Protein AF-X1FHM3-F1 (afdb_mono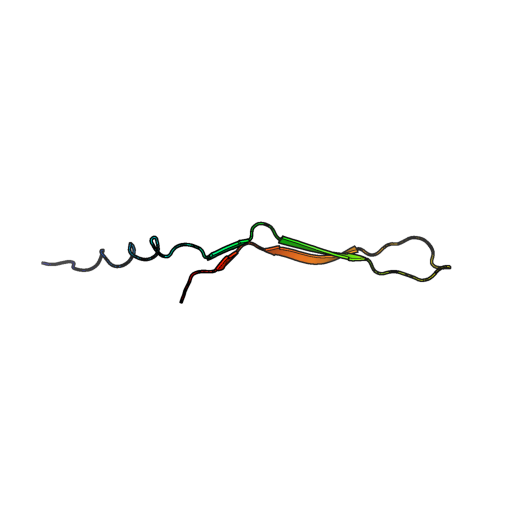mer)

Nearest PDB structures (foldseek):
  8j5r-assembly1_D  TM=6.300E-01  e=2.115E-01  Mycobacterium tuberculosis H37Rv
  5jvh-asse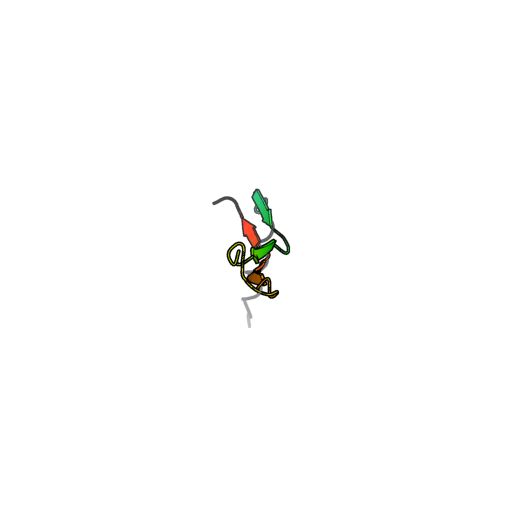mbly1_O  TM=3.288E-01  e=6.133E+00  Deinococcus radiodurans R1 = ATCC 13939 = DSM 20539
  7a18-assembly1_O  TM=2.626E-01  e=5.741E+00  Deinococcus radiodurans R1 = ATCC 13939 = DSM 20539
  8cgd-assembly1_q  TM=3.266E-01  e=8.532E+00  Escherichia coli BW25113

Foldseek 3Di:
DDDDDDPDDPDPPPFPFPDWDWFDWDWDWDDDDPPDDDDGDIDTPDGTDTDTDGDD

Structure (mmCIF, N/CA/C/O backbone):
data_AF-X1FHM3-F1
#
_entry.id   AF-X1FHM3-F1
#
loop_
_atom_site.group_PDB
_atom_site.id
_atom_site.type_symbol
_atom_site.label_atom_id
_atom_site.label_alt_id
_atom_site.label_comp_id
_atom_site.label_asym_id
_atom_site.label_entity_id
_atom_site.label_seq_id
_atom_site.pdbx_PDB_ins_code
_atom_site.Cartn_x
_atom_site.Cartn_y
_atom_site.Cartn_z
_atom_site.occupancy
_atom_site.B_iso_or_equiv
_atom_site.auth_seq_id
_atom_site.auth_comp_id
_atom_site.auth_asym_id
_atom_site.auth_atom_id
_atom_site.pdbx_PDB_model_num
ATOM 1 N N . MET A 1 1 ? -40.692 -25.836 17.506 1.00 48.16 1 MET A N 1
ATOM 2 C CA . MET A 1 1 ? -39.613 -25.947 16.504 1.00 48.16 1 MET A CA 1
ATOM 3 C C . MET A 1 1 ? -38.844 -24.645 16.552 1.00 48.16 1 MET A C 1
ATOM 5 O O . MET A 1 1 ? -39.375 -23.636 16.115 1.00 48.16 1 MET A O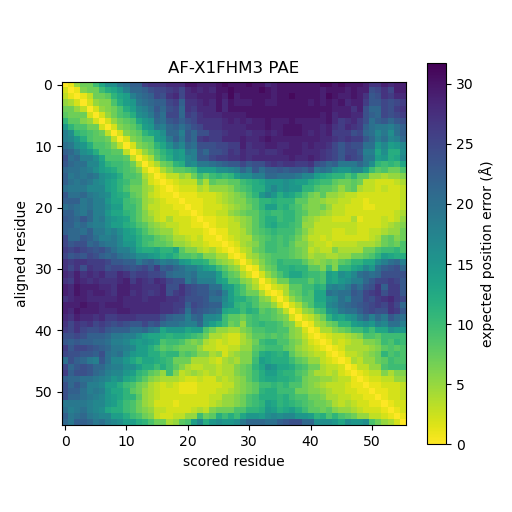 1
ATOM 9 N N . GLU A 1 2 ? -37.667 -24.647 17.169 1.00 63.16 2 GLU A N 1
ATOM 10 C CA . GLU A 1 2 ? -36.775 -23.486 17.185 1.00 63.16 2 GLU A CA 1
ATOM 11 C C . GLU A 1 2 ? -35.669 -23.690 16.153 1.00 63.16 2 GLU A C 1
ATOM 13 O O . GLU A 1 2 ? -35.017 -24.735 16.161 1.00 63.16 2 GLU A O 1
ATOM 18 N N . PRO A 1 3 ? -35.391 -22.675 15.332 1.00 61.09 3 PRO A N 1
ATOM 19 C CA . PRO A 1 3 ? -34.029 -22.391 14.932 1.00 61.09 3 PRO A CA 1
ATOM 20 C C . PRO A 1 3 ? -33.526 -21.165 15.706 1.00 61.09 3 PRO A C 1
ATOM 22 O O . PRO A 1 3 ? -33.686 -20.021 15.284 1.00 61.09 3 PRO A O 1
ATOM 25 N N . ARG A 1 4 ? -32.893 -21.437 16.856 1.00 60.00 4 ARG A N 1
ATOM 26 C CA . ARG A 1 4 ? -31.804 -20.615 17.412 1.00 60.00 4 ARG A CA 1
ATOM 27 C C . ARG A 1 4 ? -30.695 -20.522 16.355 1.00 60.00 4 ARG A C 1
ATOM 29 O O . ARG A 1 4 ? -30.575 -21.420 15.530 1.00 60.00 4 ARG A O 1
ATOM 36 N N . VAL A 1 5 ? -29.838 -19.511 16.462 1.00 66.31 5 VAL A N 1
ATOM 37 C CA . VAL A 1 5 ? -28.680 -19.206 15.595 1.00 66.31 5 VAL A CA 1
ATOM 38 C C . VAL A 1 5 ? -29.012 -18.201 14.495 1.00 66.31 5 VAL A C 1
ATOM 40 O O . VAL A 1 5 ? -29.304 -18.578 13.363 1.00 66.31 5 VAL A O 1
ATOM 43 N N . LYS A 1 6 ? -28.912 -16.907 14.831 1.00 57.88 6 LYS A N 1
ATOM 44 C CA . LYS A 1 6 ? -28.510 -15.832 13.899 1.00 57.88 6 LYS A CA 1
ATOM 45 C C . LYS A 1 6 ? -28.186 -14.505 14.608 1.00 57.88 6 LYS A C 1
ATOM 47 O O . LYS A 1 6 ? -28.467 -13.439 14.083 1.00 57.88 6 LYS A O 1
ATOM 52 N N . GLU A 1 7 ? -27.568 -14.552 15.785 1.00 56.53 7 GLU A N 1
ATOM 53 C CA . GLU A 1 7 ? -27.171 -13.337 16.517 1.00 56.53 7 GLU A CA 1
ATOM 54 C C . GLU A 1 7 ? -25.755 -13.469 17.094 1.00 56.53 7 GLU A C 1
ATOM 56 O O . GLU A 1 7 ? -25.548 -13.331 18.289 1.00 56.53 7 GLU A O 1
ATOM 61 N N . GLU A 1 8 ? -24.753 -13.769 16.262 1.00 54.81 8 GLU A N 1
ATOM 62 C CA . GLU A 1 8 ? -23.341 -13.757 16.707 1.00 54.81 8 GLU A CA 1
ATOM 63 C C . GLU A 1 8 ? -22.384 -13.071 15.712 1.00 54.81 8 GLU A C 1
ATOM 65 O O . GLU A 1 8 ? -21.183 -13.316 15.731 1.00 54.81 8 GLU A O 1
ATOM 70 N N . GLN A 1 9 ? -22.871 -12.191 14.827 1.00 51.91 9 GLN A N 1
ATOM 71 C CA . GLN A 1 9 ? -22.002 -11.523 13.836 1.00 51.91 9 GLN A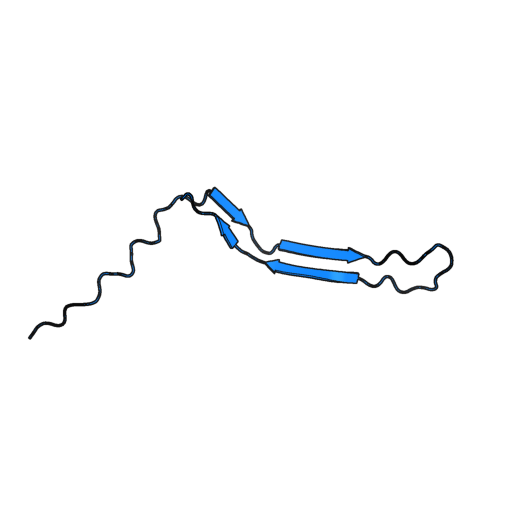 CA 1
ATOM 72 C C . GLN A 1 9 ? -22.017 -9.989 13.879 1.00 51.91 9 GLN A C 1
ATOM 74 O O . GLN A 1 9 ? -21.550 -9.349 12.940 1.00 51.91 9 GLN A O 1
ATOM 79 N N . THR A 1 10 ? -22.479 -9.375 14.973 1.00 52.81 10 THR A N 1
ATOM 80 C CA . THR A 1 10 ? -22.652 -7.908 15.029 1.00 52.81 10 THR A CA 1
ATOM 81 C C . THR A 1 10 ? -21.971 -7.227 16.218 1.00 52.81 10 THR A C 1
ATOM 83 O O . THR A 1 10 ? -22.446 -6.201 16.694 1.00 52.81 10 THR A O 1
ATOM 86 N N . THR A 1 11 ? -20.843 -7.749 16.712 1.00 54.81 11 THR A N 1
ATOM 87 C CA . THR A 1 11 ? -20.092 -7.120 17.825 1.00 54.81 11 THR A CA 1
ATOM 88 C C . THR A 1 11 ? -18.636 -6.756 17.501 1.00 54.81 11 THR A C 1
ATOM 90 O O . THR A 1 11 ? -17.884 -6.382 18.393 1.00 54.81 11 THR A O 1
ATOM 93 N N . LEU A 1 12 ? -18.219 -6.772 16.227 1.00 59.19 12 LEU A N 1
ATOM 94 C CA . LEU A 1 12 ? -16.834 -6.447 15.818 1.00 59.19 12 LEU A CA 1
ATOM 95 C C . LEU A 1 12 ? -16.586 -4.957 15.477 1.00 59.19 12 LEU A C 1
ATOM 97 O O . LEU A 1 12 ? -15.494 -4.602 15.027 1.00 59.19 12 LEU A O 1
ATOM 101 N N . SER A 1 13 ? -17.581 -4.084 15.678 1.00 58.09 13 SER A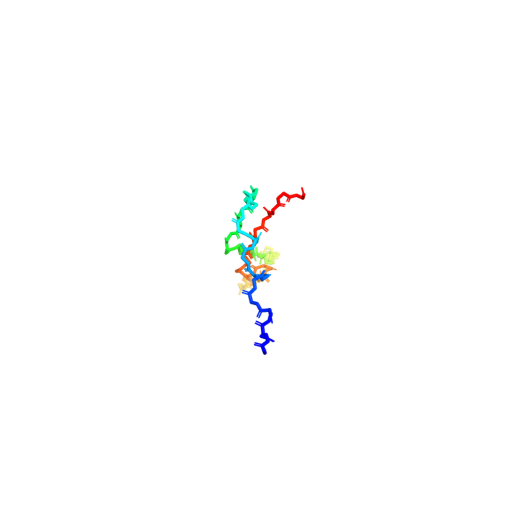 N 1
ATOM 102 C CA . SER A 1 13 ? -17.625 -2.729 15.092 1.00 58.09 13 SER A CA 1
ATOM 103 C C . SER A 1 13 ? -17.316 -1.566 16.050 1.00 58.09 13 SER A C 1
ATOM 105 O O . SER A 1 13 ? -17.266 -0.425 15.594 1.00 58.09 13 SER A O 1
ATOM 107 N N . THR A 1 14 ? -17.111 -1.799 17.350 1.00 61.56 14 THR A N 1
ATOM 108 C CA . THR A 1 14 ? -17.004 -0.694 18.338 1.00 61.56 14 THR A CA 1
ATOM 109 C C . THR A 1 14 ? -15.648 -0.632 19.039 1.00 61.56 14 THR A C 1
ATOM 111 O O . THR A 1 14 ? -15.499 0.018 20.069 1.00 61.56 14 THR A O 1
ATOM 114 N N . GLN A 1 15 ? -14.626 -1.297 18.506 1.00 68.56 15 GLN A N 1
ATOM 115 C CA . GLN A 1 15 ? -13.259 -1.063 18.962 1.00 68.56 15 GLN A CA 1
ATOM 116 C C . GLN A 1 15 ? -12.674 0.084 18.143 1.00 68.56 15 GLN A C 1
ATOM 118 O O . GLN A 1 15 ? -12.547 -0.016 16.925 1.00 68.56 15 GLN A O 1
ATOM 123 N N . LYS A 1 16 ? -12.371 1.199 18.817 1.00 84.19 16 LYS A N 1
ATOM 124 C CA . LYS A 1 16 ? -11.790 2.402 18.209 1.00 84.19 16 LYS A CA 1
ATOM 125 C C . LYS A 1 16 ? -10.482 2.037 17.510 1.00 84.19 16 LYS A C 1
ATOM 127 O O . LYS A 1 16 ? -9.519 1.713 18.194 1.00 84.19 16 LYS A O 1
ATOM 132 N N . THR A 1 17 ? -10.432 2.128 16.185 1.00 86.69 17 THR A N 1
ATOM 133 C CA . THR A 1 17 ? -9.196 1.937 15.417 1.00 86.69 17 THR A CA 1
ATOM 134 C C . THR A 1 17 ? -8.114 2.891 15.923 1.00 86.69 17 THR A C 1
ATOM 136 O O . THR A 1 17 ? -8.328 4.102 16.000 1.00 86.69 17 THR A O 1
ATOM 139 N N . VAL A 1 18 ? -6.962 2.341 16.307 1.00 91.50 18 VAL A N 1
ATOM 140 C CA . VAL A 1 18 ? -5.809 3.120 16.784 1.00 91.50 18 VAL A CA 1
ATOM 141 C C . VAL A 1 18 ? -5.027 3.674 15.605 1.00 91.50 18 VAL A C 1
ATOM 143 O O . VAL A 1 18 ? -4.602 4.827 15.630 1.00 91.50 18 VAL A O 1
ATOM 146 N N . LEU A 1 19 ? -4.839 2.849 14.576 1.00 91.38 19 LEU A N 1
ATOM 147 C CA . LEU A 1 19 ? -4.117 3.217 13.370 1.00 91.38 19 LEU A CA 1
ATOM 148 C C . LEU A 1 19 ? -4.779 2.568 12.165 1.00 91.38 19 LEU A C 1
ATOM 150 O O . LEU A 1 19 ? -5.017 1.365 12.164 1.00 91.38 19 LEU A O 1
ATOM 154 N N . GLU A 1 20 ? -5.030 3.364 11.138 1.00 91.00 20 GLU A N 1
ATOM 155 C CA . GLU A 1 20 ? -5.509 2.889 9.850 1.00 91.00 20 GLU A CA 1
ATOM 156 C C . GLU A 1 20 ? -4.457 3.205 8.792 1.00 91.00 20 GLU A C 1
ATOM 158 O O . GLU A 1 20 ? -3.974 4.334 8.680 1.00 91.00 20 GLU A O 1
ATOM 163 N N . VAL A 1 21 ? -4.075 2.185 8.035 1.00 92.12 21 VAL A N 1
ATOM 164 C CA . VAL A 1 21 ? -3.061 2.262 6.995 1.00 92.12 21 VAL A CA 1
ATOM 165 C C . VAL A 1 21 ? -3.697 1.814 5.692 1.00 92.12 21 VAL A C 1
ATOM 167 O O . VAL A 1 21 ? -4.230 0.711 5.604 1.00 92.12 21 VAL A O 1
ATOM 170 N N . GLN A 1 22 ? -3.629 2.654 4.662 1.00 93.12 22 GLN A N 1
ATOM 171 C CA . GLN A 1 22 ? -4.249 2.368 3.371 1.00 93.12 22 GLN A CA 1
ATOM 172 C C . GLN A 1 22 ? -3.235 2.448 2.233 1.00 93.12 22 GLN A C 1
ATOM 174 O O . GLN A 1 22 ? -2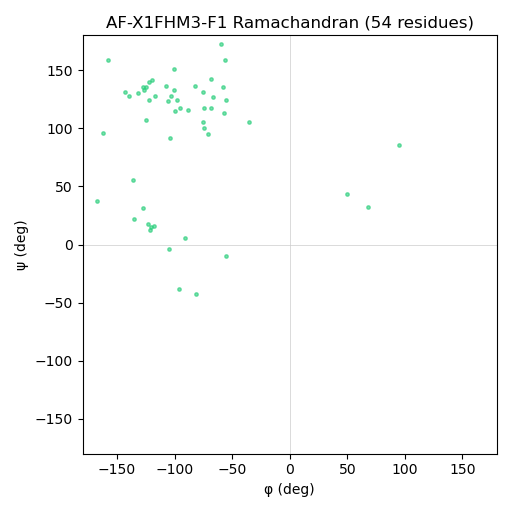.463 3.403 2.142 1.00 93.12 22 GLN A O 1
ATOM 179 N N . ASN A 1 23 ? -3.294 1.464 1.330 1.00 90.50 23 ASN A N 1
ATOM 180 C CA . ASN A 1 23 ? -2.596 1.451 0.043 1.00 90.50 23 ASN A CA 1
ATOM 181 C C . ASN A 1 23 ? -1.094 1.778 0.156 1.00 90.50 23 ASN A C 1
ATOM 183 O O . ASN A 1 23 ? -0.539 2.537 -0.643 1.00 90.50 23 ASN A O 1
ATOM 187 N N . VAL A 1 24 ? -0.419 1.197 1.149 1.00 90.62 24 VAL A N 1
ATOM 188 C CA . VAL A 1 24 ? 1.025 1.360 1.319 1.00 90.62 24 VAL A CA 1
ATOM 189 C C . VAL A 1 24 ? 1.746 0.689 0.164 1.00 90.62 24 VAL A C 1
ATOM 191 O O . VAL A 1 24 ? 1.546 -0.492 -0.126 1.00 90.62 24 VAL A O 1
ATOM 194 N N . ARG A 1 25 ? 2.620 1.462 -0.481 1.00 90.62 25 ARG A N 1
ATOM 195 C CA . ARG A 1 25 ? 3.486 1.010 -1.567 1.00 90.62 25 ARG A CA 1
ATOM 196 C C . ARG A 1 25 ? 4.922 1.361 -1.233 1.00 90.62 25 ARG A C 1
ATOM 198 O O . ARG A 1 25 ? 5.216 2.487 -0.834 1.00 90.62 25 ARG A O 1
ATOM 205 N N . LYS A 1 26 ? 5.826 0.405 -1.410 1.00 88.12 26 LYS A N 1
ATOM 206 C CA . LYS A 1 26 ? 7.260 0.604 -1.212 1.00 88.12 26 LYS A CA 1
ATOM 207 C C . LYS A 1 26 ? 8.013 0.039 -2.401 1.00 88.12 26 LYS A C 1
ATOM 209 O O . LYS A 1 26 ? 7.807 -1.110 -2.787 1.00 88.12 26 LYS A O 1
ATOM 214 N N . TYR A 1 27 ? 8.914 0.850 -2.937 1.00 85.31 27 TYR A N 1
ATOM 215 C CA . TYR A 1 27 ? 9.769 0.505 -4.063 1.00 85.31 27 TYR A CA 1
ATOM 21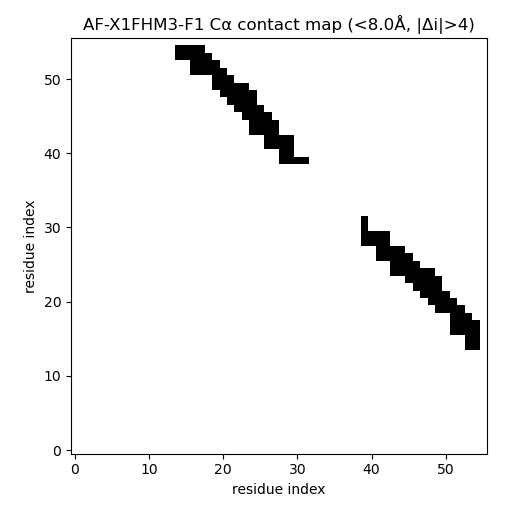6 C C . TYR A 1 27 ? 11.226 0.656 -3.635 1.00 85.31 27 TYR A C 1
ATOM 218 O O . TYR A 1 27 ? 11.570 1.611 -2.936 1.00 85.31 27 TYR A O 1
ATOM 226 N N . PHE A 1 28 ? 12.076 -0.271 -4.060 1.00 81.12 28 PHE A N 1
ATOM 227 C CA . PHE A 1 28 ? 13.523 -0.125 -3.970 1.00 81.12 28 PHE A CA 1
ATOM 228 C C . PHE A 1 28 ? 14.085 0.125 -5.364 1.00 81.12 28 PHE A C 1
ATOM 230 O O . PHE A 1 28 ? 13.679 -0.516 -6.334 1.00 81.12 28 PHE A O 1
ATOM 237 N N . THR A 1 29 ? 15.011 1.074 -5.460 1.00 76.88 29 THR A N 1
ATOM 238 C CA . THR A 1 29 ? 15.788 1.304 -6.675 1.00 76.88 29 THR A CA 1
ATOM 239 C C . THR A 1 29 ? 17.131 0.608 -6.528 1.00 76.88 29 THR A C 1
ATOM 241 O O . THR A 1 29 ? 17.871 0.850 -5.572 1.00 76.88 29 THR A O 1
ATOM 244 N N . GLU A 1 30 ? 17.463 -0.272 -7.467 1.00 69.81 30 GLU A N 1
ATOM 245 C CA . GLU A 1 30 ? 18.795 -0.865 -7.511 1.00 69.81 30 GLU A CA 1
ATOM 246 C C . GLU A 1 30 ? 19.774 0.182 -8.054 1.00 69.81 30 GLU A C 1
ATOM 248 O O . GLU A 1 30 ? 19.774 0.514 -9.243 1.00 69.81 30 GLU A O 1
ATOM 253 N N . LYS A 1 31 ? 20.600 0.759 -7.172 1.00 63.09 31 LYS A N 1
ATOM 254 C CA . LYS A 1 31 ? 21.672 1.670 -7.588 1.00 63.09 31 LYS A CA 1
ATOM 255 C C . LYS A 1 31 ? 22.803 0.857 -8.206 1.00 63.09 31 LYS A C 1
ATOM 257 O O . LYS A 1 31 ? 23.634 0.291 -7.503 1.00 63.09 31 LYS A O 1
ATOM 262 N N . LYS A 1 32 ? 22.844 0.822 -9.532 1.00 58.41 32 LYS A N 1
ATOM 263 C CA . LYS A 1 32 ? 23.972 0.285 -10.292 1.00 58.41 32 LYS A CA 1
ATOM 264 C C . LYS A 1 32 ? 25.054 1.381 -10.389 1.00 58.41 32 LYS A C 1
ATOM 266 O O . LYS A 1 32 ? 24.732 2.559 -10.532 1.00 58.41 32 LYS A O 1
ATOM 271 N N . GLY A 1 33 ? 26.326 1.019 -10.188 1.00 61.97 33 GLY A N 1
ATOM 272 C CA . GLY A 1 33 ? 27.450 1.963 -10.038 1.00 61.97 33 GLY A CA 1
ATOM 273 C C . GLY A 1 33 ? 27.690 2.897 -11.239 1.00 61.97 33 GLY A C 1
ATOM 274 O O . GLY A 1 33 ? 27.100 2.719 -12.306 1.00 61.97 33 GLY A O 1
ATOM 275 N N . LEU A 1 34 ? 28.606 3.864 -11.061 1.00 60.44 34 LEU A N 1
ATOM 276 C CA . LEU A 1 34 ? 28.847 5.051 -11.912 1.00 60.44 34 LEU A CA 1
ATOM 277 C C . LEU A 1 34 ? 29.130 4.787 -13.413 1.00 60.44 34 LEU A C 1
ATOM 279 O O . LEU A 1 34 ? 29.135 5.726 -14.198 1.00 60.44 34 LEU A O 1
ATOM 283 N N . PHE A 1 35 ? 29.339 3.533 -13.830 1.00 62.44 35 PHE A N 1
ATOM 284 C CA . PHE A 1 35 ? 29.642 3.144 -15.219 1.00 62.44 35 PHE A CA 1
ATOM 285 C C . PHE A 1 35 ? 28.634 2.173 -15.834 1.00 62.44 35 PHE A C 1
ATOM 287 O O . PHE A 1 35 ? 28.910 1.523 -16.841 1.00 62.44 35 PHE A O 1
ATOM 294 N N . SER A 1 36 ? 27.465 2.017 -15.224 1.00 58.59 36 SER A N 1
ATOM 295 C CA . SER A 1 36 ? 26.503 1.040 -15.704 1.00 58.59 36 SER A CA 1
ATOM 296 C C . SER A 1 36 ? 25.461 1.643 -16.643 1.00 58.59 36 SER A C 1
ATOM 298 O O . SER A 1 36 ? 24.680 2.515 -16.276 1.00 58.59 36 SER A O 1
ATOM 300 N N . SER A 1 37 ? 25.469 1.150 -17.882 1.00 58.59 37 SER A N 1
ATOM 301 C CA . SER A 1 37 ? 24.504 1.515 -18.918 1.00 58.59 37 SER A CA 1
ATOM 302 C C . SER A 1 37 ? 23.065 1.216 -18.475 1.00 58.59 37 SER A C 1
ATOM 304 O O . SER A 1 37 ? 22.778 0.165 -17.886 1.00 58.59 37 SER A O 1
ATOM 306 N N . SER A 1 38 ? 22.213 2.202 -18.748 1.00 59.62 38 SER A N 1
ATOM 307 C CA . SER A 1 38 ? 20.836 2.435 -18.325 1.00 59.62 38 SER A CA 1
ATOM 308 C C . SER A 1 38 ? 19.957 1.196 -18.166 1.00 59.62 38 SER A C 1
ATOM 310 O O . SER A 1 38 ? 19.440 0.638 -19.128 1.00 59.62 38 SER A O 1
ATOM 312 N N . SER A 1 39 ? 19.704 0.823 -16.917 1.00 60.47 39 SER A N 1
ATOM 313 C CA . SER A 1 39 ? 18.448 0.197 -16.487 1.00 60.47 39 SER A CA 1
ATOM 314 C C . SER A 1 39 ? 18.357 0.338 -14.973 1.00 60.47 39 SER A C 1
ATOM 316 O O . SER A 1 39 ? 18.962 -0.417 -14.216 1.00 60.47 39 SER A O 1
ATOM 318 N N . THR A 1 40 ? 17.648 1.368 -14.515 1.00 64.88 40 THR A N 1
ATOM 319 C CA . THR A 1 40 ? 17.268 1.494 -13.107 1.00 64.88 40 THR A CA 1
ATOM 320 C C . THR A 1 40 ? 16.207 0.432 -12.846 1.00 64.88 40 THR A C 1
ATOM 322 O O . THR A 1 40 ? 15.033 0.632 -13.152 1.00 64.88 40 THR A O 1
ATOM 325 N N . ASN A 1 41 ? 16.616 -0.729 -12.340 1.00 71.12 41 ASN A N 1
ATOM 326 C CA . ASN A 1 41 ? 15.661 -1.749 -11.928 1.00 71.12 41 ASN A CA 1
ATOM 327 C C . ASN A 1 41 ? 14.908 -1.227 -10.701 1.00 71.12 41 ASN A C 1
ATOM 329 O O . ASN A 1 41 ? 15.501 -0.932 -9.658 1.00 71.12 41 ASN A O 1
ATOM 333 N N . VAL A 1 42 ? 13.594 -1.063 -10.852 1.00 76.56 42 VAL A N 1
ATOM 334 C CA . VAL A 1 42 ? 12.686 -0.713 -9.760 1.00 76.56 42 VAL A CA 1
ATOM 335 C C . VAL A 1 42 ? 12.008 -1.993 -9.305 1.00 76.56 42 VAL A C 1
ATOM 337 O O . VAL A 1 42 ? 11.241 -2.597 -10.053 1.00 76.56 42 VAL A O 1
ATOM 340 N N . VAL A 1 43 ? 12.278 -2.400 -8.069 1.00 80.44 43 VAL A N 1
ATOM 341 C CA . VAL A 1 43 ? 11.694 -3.605 -7.477 1.00 80.44 43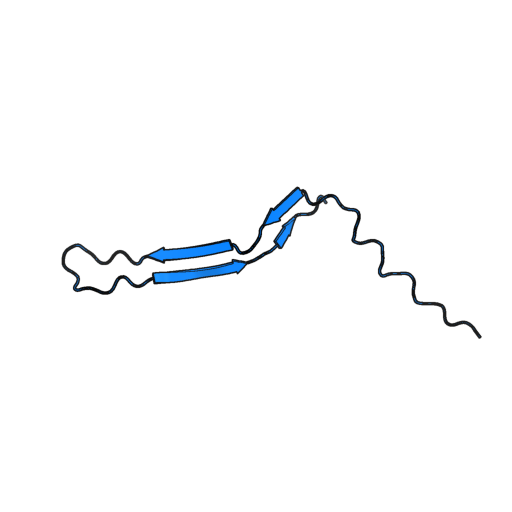 VAL A CA 1
ATOM 342 C C . VAL A 1 43 ? 10.591 -3.198 -6.504 1.00 80.44 43 VAL A C 1
ATOM 344 O O . VAL A 1 43 ? 10.793 -2.367 -5.615 1.00 80.44 43 VAL A O 1
ATOM 347 N N . ARG A 1 44 ? 9.402 -3.784 -6.677 1.00 80.62 44 ARG A N 1
ATOM 348 C CA . ARG A 1 44 ? 8.269 -3.625 -5.755 1.00 80.62 44 ARG A CA 1
ATOM 349 C C . ARG A 1 44 ? 8.521 -4.442 -4.492 1.00 80.62 44 ARG A C 1
ATOM 351 O O . ARG A 1 44 ? 8.627 -5.658 -4.566 1.00 80.62 44 ARG A O 1
ATOM 358 N N . ALA A 1 45 ? 8.611 -3.768 -3.350 1.00 79.25 45 ALA A N 1
ATOM 359 C CA . ALA A 1 45 ? 8.828 -4.393 -2.047 1.00 79.25 45 ALA A CA 1
ATOM 360 C C . ALA A 1 45 ? 7.524 -4.611 -1.281 1.00 79.25 45 ALA A C 1
ATOM 362 O O . ALA A 1 45 ? 7.358 -5.608 -0.588 1.00 79.25 45 ALA A O 1
ATOM 363 N N . VAL A 1 46 ? 6.612 -3.649 -1.397 1.00 83.06 46 VAL A N 1
ATOM 364 C CA . VAL A 1 46 ? 5.271 -3.701 -0.822 1.00 83.06 46 VAL A CA 1
ATOM 365 C C . VAL A 1 46 ? 4.329 -3.116 -1.860 1.00 83.06 46 VAL A C 1
ATOM 367 O O . VAL A 1 46 ? 4.593 -2.018 -2.354 1.00 83.06 46 VAL A O 1
ATOM 370 N N . ASP A 1 47 ? 3.262 -3.835 -2.202 1.00 81.38 47 ASP A N 1
ATOM 371 C CA . ASP A 1 47 ? 2.291 -3.391 -3.203 1.00 81.38 47 ASP A CA 1
ATOM 372 C C . ASP A 1 47 ? 0.876 -3.385 -2.615 1.00 81.38 47 ASP A C 1
ATOM 374 O O . ASP A 1 47 ? 0.290 -4.435 -2.366 1.00 81.38 47 ASP A O 1
ATOM 378 N N . GLY A 1 48 ? 0.349 -2.183 -2.367 1.00 83.44 48 GLY A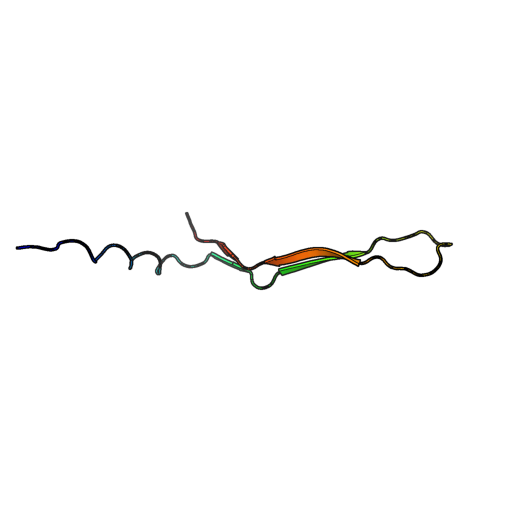 N 1
ATOM 379 C CA . GLY A 1 48 ? -1.066 -1.955 -2.076 1.00 83.44 48 GLY A CA 1
ATOM 380 C C . GLY A 1 48 ? -1.573 -2.521 -0.749 1.00 83.44 48 GLY A C 1
ATOM 381 O O . GLY A 1 48 ? -2.737 -2.905 -0.676 1.00 83.44 48 GLY A O 1
ATOM 382 N N . ILE A 1 49 ? -0.743 -2.575 0.298 1.00 89.12 49 ILE A N 1
ATOM 383 C CA . ILE A 1 49 ? -1.175 -3.118 1.595 1.00 89.12 49 ILE A CA 1
ATOM 384 C C . ILE A 1 49 ? -2.071 -2.112 2.329 1.00 89.12 49 ILE A C 1
ATOM 386 O O . ILE A 1 49 ? -1.694 -0.951 2.501 1.00 89.12 49 ILE A O 1
ATOM 390 N N . SER A 1 50 ? -3.216 -2.589 2.820 1.00 92.88 50 SER A N 1
ATOM 391 C CA . SER A 1 50 ? -4.118 -1.853 3.709 1.00 92.88 50 SER A CA 1
ATOM 392 C C . SER A 1 50 ? -4.411 -2.687 4.956 1.00 92.88 50 SER A C 1
ATOM 394 O O . SER A 1 50 ? -4.656 -3.887 4.836 1.00 92.88 50 SER A O 1
ATOM 396 N N . PHE A 1 51 ? -4.369 -2.074 6.137 1.00 91.75 51 PHE A N 1
ATOM 397 C CA . PHE A 1 51 ? -4.683 -2.726 7.409 1.00 91.75 51 PHE A CA 1
ATOM 398 C C . PHE A 1 51 ? -5.068 -1.711 8.488 1.00 91.75 51 PHE A C 1
ATOM 400 O O . PHE A 1 51 ? -4.687 -0.542 8.433 1.00 91.75 51 PHE A O 1
ATOM 407 N N . ASP A 1 52 ? -5.779 -2.187 9.502 1.00 91.19 52 ASP A N 1
ATOM 408 C CA . ASP A 1 52 ? -6.148 -1.446 10.699 1.00 91.19 52 ASP A CA 1
ATOM 409 C C . ASP A 1 52 ? -5.582 -2.119 11.960 1.00 91.19 52 ASP A C 1
ATOM 411 O O . ASP A 1 52 ? -5.516 -3.342 12.073 1.00 91.19 52 ASP A O 1
ATOM 415 N N . ILE A 1 53 ? -5.138 -1.308 12.920 1.00 90.75 53 ILE A N 1
ATOM 416 C CA . ILE A 1 53 ? -4.695 -1.750 14.244 1.00 90.75 53 ILE A CA 1
ATOM 417 C C . ILE A 1 53 ? -5.778 -1.381 15.253 1.00 90.75 53 ILE A C 1
ATOM 419 O O . ILE A 1 53 ? -6.123 -0.205 15.411 1.00 90.75 53 ILE A O 1
ATOM 423 N N . LYS A 1 54 ? -6.274 -2.388 15.972 1.00 90.00 54 LYS A N 1
ATOM 424 C CA . LYS A 1 54 ? -7.241 -2.240 17.064 1.00 90.00 54 LYS A CA 1
ATOM 425 C C . LYS A 1 54 ? -6.533 -2.301 18.425 1.00 90.00 54 LYS A C 1
ATOM 427 O O . LYS A 1 54 ? -5.482 -2.933 18.531 1.00 90.00 54 LYS A O 1
ATOM 432 N N . PRO A 1 55 ? -7.066 -1.631 19.459 1.00 84.19 55 PRO A N 1
ATOM 433 C CA . PRO A 1 55 ? -6.559 -1.759 20.816 1.00 84.19 55 PRO A CA 1
ATOM 434 C C . PRO A 1 55 ? -6.877 -3.167 21.340 1.00 84.19 55 PRO A C 1
ATOM 436 O O . PRO A 1 55 ? -7.928 -3.717 21.009 1.00 84.19 55 PRO A O 1
ATOM 439 N N . ASN A 1 56 ? -5.947 -3.736 22.110 1.00 74.75 56 ASN A N 1
ATOM 440 C CA . ASN A 1 56 ? -6.071 -5.067 22.712 1.00 74.75 56 ASN A CA 1
ATOM 441 C C . ASN A 1 56 ? -7.039 -5.081 23.900 1.00 74.75 56 ASN A C 1
ATOM 443 O O . ASN A 1 56 ? -7.089 -4.054 24.616 1.00 74.75 56 ASN A O 1
#

Organism: NCBI:txid412755

Sequence (56 aa):
MEPRVKEEQTTLSTQKTVLEVQNVRKYFTEKKGLFSSSSTNVVRAVDGISFDIKPN

pLDDT: mean 73.69, std 14.11, range [48.16, 93.12]

Secondary structure (DSSP, 8-state):
-------SSS-SS-S--SEEEEEEEEEEE----TT--S---EEEEEEEEEEEE---

Solvent-accessible surface area (backbone atoms only — not comparable to full-atom values): 4042 Å² total; per-residue (Å²): 140,82,84,80,87,88,86,88,85,86,80,88,82,80,69,68,71,74,44,79,45,73,61,43,66,41,73,47,74,54,83,70,61,103,82,60,83,91,70,79,50,71,44,80,76,38,80,59,49,61,53,73,40,65,75,130

Mean predicted aligned error: 14.01 Å

Radius of gyration: 23.1 Å; Cα contacts (8 Å, |Δi|>4): 65; chains: 1; bounding box: 69×31×42 Å